Protein AF-A0A7S3C774-F1 (afdb_monomer_lite)

Organism: NCBI:txid1461544

Structure (mmCIF, N/CA/C/O backbone):
data_AF-A0A7S3C774-F1
#
_entry.id   AF-A0A7S3C774-F1
#
loop_
_atom_site.group_PDB
_atom_site.id
_atom_site.type_symbol
_atom_site.label_atom_id
_atom_site.label_alt_id
_atom_site.label_comp_id
_atom_site.label_asym_id
_atom_site.label_entity_id
_atom_site.label_seq_id
_atom_site.pdbx_PDB_ins_code
_atom_site.Cartn_x
_atom_site.Cartn_y
_atom_site.Cartn_z
_atom_site.occupancy
_atom_site.B_iso_or_equiv
_atom_site.auth_seq_id
_atom_site.auth_comp_id
_atom_site.auth_asym_id
_atom_site.auth_atom_id
_atom_site.pdbx_PDB_model_num
ATOM 1 N N . GLU A 1 1 ? -32.177 -2.829 21.509 1.00 73.19 1 GLU A N 1
ATOM 2 C CA . GLU A 1 1 ? -30.701 -2.875 21.520 1.00 73.19 1 GLU A CA 1
ATOM 3 C C . GLU A 1 1 ? -30.193 -2.362 20.182 1.00 73.19 1 GLU A C 1
ATOM 5 O O . GLU A 1 1 ? -30.913 -2.465 19.191 1.00 73.19 1 GLU A O 1
ATOM 10 N N . GLY A 1 2 ? -29.038 -1.709 20.169 1.00 85.75 2 GLY A N 1
ATOM 11 C CA . GLY A 1 2 ? -28.475 -1.094 18.972 1.00 85.75 2 GLY A CA 1
ATOM 12 C C . GLY A 1 2 ? -27.171 -0.373 19.284 1.00 85.75 2 GLY A C 1
ATOM 13 O O . GLY A 1 2 ? -26.769 -0.289 20.444 1.00 85.75 2 GLY A O 1
ATOM 14 N N . VAL A 1 3 ? -26.530 0.157 18.249 1.00 88.88 3 VAL A N 1
ATOM 15 C CA . VAL A 1 3 ? -25.290 0.930 18.369 1.00 88.88 3 VAL A CA 1
ATOM 16 C C . VAL A 1 3 ? -25.594 2.401 18.141 1.00 88.88 3 VAL A C 1
ATOM 18 O O . VAL A 1 3 ? -26.302 2.757 17.196 1.00 88.88 3 VAL A O 1
ATOM 21 N N . VAL A 1 4 ? -25.047 3.255 19.003 1.00 90.19 4 VAL A N 1
ATOM 22 C CA . VAL A 1 4 ? -25.060 4.705 18.801 1.00 90.19 4 VAL A CA 1
ATOM 23 C C . VAL A 1 4 ? -23.953 5.053 17.815 1.00 90.19 4 VAL A C 1
ATOM 25 O O . VAL A 1 4 ? -22.785 4.756 18.057 1.00 90.19 4 VAL A O 1
ATOM 28 N N . VAL A 1 5 ? -24.319 5.669 16.696 1.00 88.88 5 VAL A N 1
ATOM 29 C CA . VAL A 1 5 ? -23.384 6.118 15.664 1.00 88.88 5 VAL A CA 1
ATOM 30 C C . VAL A 1 5 ? -23.546 7.614 15.427 1.00 88.88 5 VAL A C 1
ATOM 32 O O . VA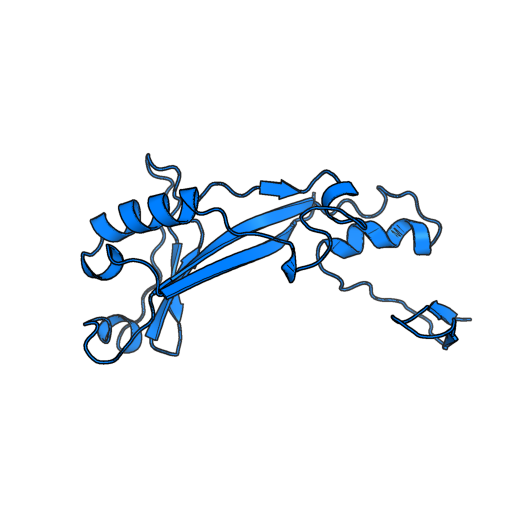L A 1 5 ? -24.647 8.157 15.511 1.00 88.88 5 VAL A O 1
ATOM 35 N N . ARG A 1 6 ? -22.448 8.281 15.073 1.00 89.12 6 ARG A N 1
ATOM 36 C CA . ARG A 1 6 ? -22.456 9.650 14.551 1.00 89.12 6 ARG A CA 1
ATOM 37 C C . ARG A 1 6 ? -21.789 9.640 13.185 1.00 89.12 6 ARG A C 1
ATOM 39 O O . ARG A 1 6 ? -20.605 9.334 13.077 1.00 89.12 6 ARG A O 1
ATOM 46 N N . LEU A 1 7 ? -22.554 9.949 12.143 1.00 83.06 7 LEU A N 1
ATOM 47 C CA . LEU A 1 7 ? -22.007 10.091 10.795 1.00 83.06 7 LEU A CA 1
ATOM 48 C C . LEU A 1 7 ? -21.356 11.474 10.632 1.00 83.06 7 LEU A C 1
ATOM 50 O O . LEU A 1 7 ? -21.753 12.417 11.322 1.00 83.06 7 LEU A O 1
ATOM 54 N N . PRO A 1 8 ? -20.376 11.631 9.721 1.00 79.69 8 PRO A N 1
ATOM 55 C CA . PRO A 1 8 ? -19.760 12.927 9.458 1.00 79.69 8 PRO A CA 1
ATOM 56 C C . PRO A 1 8 ? -20.808 14.008 9.152 1.00 79.69 8 PRO A C 1
ATOM 58 O O . PRO A 1 8 ? -21.614 13.854 8.237 1.00 79.69 8 PRO A O 1
ATOM 61 N N . GLY A 1 9 ? -20.793 15.098 9.927 1.00 82.94 9 GLY A N 1
ATOM 62 C CA . GLY A 1 9 ? -21.715 16.230 9.764 1.00 82.94 9 GLY A CA 1
ATOM 63 C C . GLY A 1 9 ? -23.166 15.975 10.197 1.00 82.94 9 GLY A C 1
ATOM 64 O O . GLY A 1 9 ? -24.016 16.815 9.916 1.00 82.94 9 GLY A O 1
ATOM 65 N N . GLY A 1 10 ? -23.456 14.845 10.848 1.00 84.88 10 GLY A N 1
ATOM 66 C CA . GLY A 1 10 ? -24.790 14.497 11.339 1.00 84.88 10 GLY A CA 1
ATOM 67 C C . GLY A 1 10 ? -24.892 14.447 12.863 1.00 84.88 10 GLY A C 1
ATOM 68 O O . GLY A 1 10 ? -23.887 14.420 13.579 1.00 84.88 10 GLY A O 1
ATOM 69 N N . ASP A 1 11 ? -26.132 14.390 13.343 1.00 91.12 11 ASP A N 1
ATOM 70 C CA . ASP A 1 11 ? -26.444 14.131 14.747 1.00 91.12 11 ASP A CA 1
ATOM 71 C C . ASP A 1 11 ? -26.207 12.657 15.113 1.00 91.12 11 ASP A C 1
ATOM 73 O O . ASP A 1 11 ? -26.096 11.776 14.252 1.00 91.12 11 ASP A O 1
ATOM 77 N N . GLU A 1 12 ? -26.126 12.378 16.414 1.00 92.50 12 GLU A N 1
ATOM 78 C CA . GLU A 1 12 ? -26.111 10.999 16.903 1.00 92.50 12 GLU A CA 1
ATOM 79 C C . GLU A 1 12 ? -27.427 10.295 16.577 1.00 92.50 12 GLU A C 1
ATOM 81 O O . GLU A 1 12 ? -28.517 10.832 16.775 1.00 92.50 12 GLU A O 1
ATOM 86 N N . THR A 1 13 ? -27.323 9.056 16.108 1.00 92.25 13 THR A N 1
ATOM 87 C CA . THR A 1 13 ? -28.471 8.199 15.831 1.00 92.25 13 THR A CA 1
ATOM 88 C C . THR A 1 13 ? -28.213 6.784 16.326 1.00 92.25 13 THR A C 1
ATOM 90 O O . THR A 1 13 ? -27.074 6.326 16.398 1.00 92.25 13 THR A O 1
ATOM 93 N N . THR A 1 14 ? -29.274 6.075 16.702 1.00 92.81 14 THR A N 1
ATOM 94 C CA . THR A 1 14 ? -29.184 4.671 17.109 1.00 92.81 14 THR A CA 1
ATOM 95 C C . THR A 1 14 ? -29.591 3.776 15.951 1.00 92.81 14 THR A C 1
ATOM 97 O O . THR A 1 14 ? -30.722 3.847 15.472 1.00 92.81 14 THR A O 1
ATOM 100 N N . ILE A 1 15 ? -28.686 2.890 15.540 1.00 92.12 15 ILE A N 1
ATOM 101 C CA . ILE A 1 15 ? -28.973 1.848 14.555 1.00 92.12 15 ILE A CA 1
ATOM 102 C C . ILE A 1 15 ? -29.292 0.556 15.307 1.00 92.12 15 ILE A C 1
ATOM 104 O O . ILE A 1 15 ? -28.433 -0.021 15.978 1.00 92.12 15 ILE A O 1
ATOM 108 N N . GLY A 1 16 ? -30.543 0.102 15.199 1.00 94.44 16 GLY A N 1
ATOM 109 C CA . GLY A 1 16 ? -30.968 -1.189 15.739 1.00 94.44 16 GLY A CA 1
ATOM 110 C C . GLY A 1 16 ? -30.260 -2.337 15.020 1.00 94.44 16 GLY A C 1
ATOM 111 O O . GLY A 1 16 ? -30.338 -2.442 13.798 1.00 94.44 16 GLY A O 1
ATOM 112 N N . CYS A 1 17 ? -29.561 -3.180 15.774 1.00 93.25 17 CYS A N 1
ATOM 113 C CA . CYS A 1 17 ? -28.817 -4.328 15.260 1.00 93.25 17 CYS A CA 1
ATOM 114 C C . CYS A 1 17 ? -28.591 -5.362 16.371 1.00 93.25 17 CYS A C 1
ATOM 116 O O . CYS A 1 17 ? -28.649 -5.028 17.555 1.00 93.25 17 CYS A O 1
ATOM 118 N N . THR A 1 18 ? -28.355 -6.613 15.973 1.00 93.81 18 THR A N 1
ATOM 119 C CA . THR A 1 18 ? -27.929 -7.707 16.865 1.00 93.81 18 THR A CA 1
ATOM 120 C C . THR A 1 18 ? -26.414 -7.878 16.857 1.00 93.81 18 THR A C 1
ATOM 122 O O . THR A 1 18 ? -25.825 -8.197 17.883 1.00 93.81 18 THR A O 1
ATOM 125 N N . ASP A 1 19 ? -25.790 -7.622 15.706 1.00 93.12 19 ASP A N 1
ATOM 126 C CA . ASP A 1 19 ? -24.377 -7.868 15.442 1.00 93.12 19 ASP A CA 1
ATOM 127 C C . ASP A 1 19 ? -23.750 -6.666 14.731 1.00 93.12 19 ASP A C 1
ATOM 129 O O . ASP A 1 19 ? -24.407 -5.963 13.956 1.00 93.12 19 ASP A O 1
ATOM 133 N N . VAL A 1 20 ? -22.454 -6.452 14.969 1.00 91.94 20 VAL A N 1
ATOM 134 C CA . VAL A 1 20 ? -21.679 -5.347 14.391 1.00 91.94 20 VAL A CA 1
ATOM 135 C C . VAL A 1 20 ? -20.415 -5.900 13.749 1.00 91.94 20 VAL A C 1
ATOM 137 O O . VAL A 1 20 ? -19.604 -6.541 14.413 1.00 91.94 20 VAL A O 1
ATOM 140 N N . LEU A 1 21 ? -20.221 -5.613 12.460 1.00 92.62 21 LEU A N 1
ATOM 141 C CA . LEU A 1 21 ? -18.994 -5.932 11.732 1.00 92.62 21 LEU A CA 1
ATOM 142 C C . LEU A 1 21 ? -18.175 -4.660 11.501 1.00 92.62 21 LEU A C 1
ATOM 144 O O . LEU A 1 21 ? -18.614 -3.751 10.797 1.00 92.62 21 LEU A O 1
ATOM 148 N N . VAL A 1 22 ? -16.952 -4.623 12.032 1.00 92.19 22 VAL A N 1
ATOM 149 C CA . VAL A 1 22 ? -16.005 -3.525 11.797 1.00 92.19 22 VAL A CA 1
ATOM 150 C C . VAL A 1 22 ? -15.034 -3.902 10.676 1.00 92.19 22 VAL A C 1
ATOM 152 O O . VAL A 1 22 ? -14.010 -4.547 10.900 1.00 92.19 22 VAL A O 1
ATOM 155 N N . ALA A 1 23 ? -15.350 -3.474 9.454 1.00 93.06 23 ALA A N 1
ATOM 156 C CA . ALA A 1 23 ? -14.578 -3.764 8.241 1.00 93.06 23 ALA A CA 1
ATOM 157 C C . ALA A 1 23 ? -13.788 -2.543 7.722 1.00 93.06 23 ALA A C 1
ATOM 159 O O . ALA A 1 23 ? -13.702 -2.310 6.519 1.00 93.06 23 ALA A O 1
ATOM 160 N N . ALA A 1 24 ? -13.201 -1.753 8.624 1.00 92.25 24 ALA A N 1
ATOM 161 C CA . ALA A 1 24 ? -12.464 -0.529 8.299 1.00 92.25 24 ALA A CA 1
ATOM 162 C C . ALA A 1 24 ? -10.968 -0.772 7.997 1.00 92.25 24 ALA A C 1
ATOM 164 O O . ALA A 1 24 ? -10.146 0.131 8.130 1.00 92.25 24 ALA A O 1
ATOM 165 N N . GLY A 1 25 ? -10.579 -1.992 7.610 1.00 93.06 25 GLY A N 1
ATOM 166 C CA . GLY A 1 25 ? -9.181 -2.341 7.342 1.00 93.06 25 GLY A CA 1
ATOM 167 C C . GLY A 1 25 ? -8.285 -2.142 8.570 1.00 93.06 25 GLY A C 1
ATOM 168 O O . GLY A 1 25 ? -8.618 -2.578 9.668 1.00 93.06 25 GLY A O 1
ATOM 169 N N . VAL A 1 26 ? -7.139 -1.476 8.397 1.00 94.19 26 VAL A N 1
ATOM 170 C CA . VAL A 1 26 ? -6.216 -1.190 9.513 1.00 94.19 26 VAL A CA 1
ATOM 171 C C . VAL A 1 26 ? -6.843 -0.272 10.575 1.00 94.19 26 VAL A C 1
ATOM 173 O O . VAL A 1 26 ? -6.574 -0.428 11.768 1.00 94.19 26 VAL A O 1
ATOM 176 N N . TRP A 1 27 ? -7.739 0.635 10.170 1.00 94.31 27 TRP A N 1
ATOM 177 C CA . TRP A 1 27 ? -8.427 1.557 11.079 1.00 94.31 27 TRP A CA 1
ATOM 178 C C . TRP A 1 27 ? -9.432 0.856 11.988 1.00 94.31 27 TRP A C 1
ATOM 180 O O . TRP A 1 27 ? -9.832 1.435 12.996 1.00 94.31 27 TRP A O 1
ATOM 190 N N . SER A 1 28 ? -9.781 -0.408 11.709 1.00 92.88 28 SER A N 1
ATOM 191 C CA . SER A 1 28 ? -10.537 -1.223 12.659 1.00 92.88 28 SER A CA 1
ATOM 192 C C . SER A 1 28 ? -9.852 -1.251 14.027 1.00 92.88 28 SER A C 1
ATOM 194 O O . SER A 1 28 ? -10.549 -1.228 15.032 1.00 92.88 28 SER A O 1
ATOM 196 N N . SER A 1 29 ? -8.515 -1.198 14.099 1.00 91.00 29 SER A N 1
ATOM 197 C CA . SER A 1 29 ? -7.777 -1.155 15.372 1.00 91.00 29 SER A CA 1
ATOM 198 C C . SER A 1 29 ? -8.237 -0.025 16.312 1.00 91.00 29 SER A C 1
ATOM 200 O O . SER A 1 29 ? -8.273 -0.227 17.524 1.00 91.00 29 SER A O 1
ATOM 202 N N . LEU A 1 30 ? -8.665 1.124 15.780 1.00 92.69 30 LEU A N 1
ATOM 203 C CA . LEU A 1 30 ? -9.091 2.297 16.556 1.00 92.69 30 LEU A CA 1
ATOM 204 C C . LEU A 1 30 ? -10.484 2.161 17.180 1.00 92.69 30 LEU A C 1
ATOM 206 O O . LEU A 1 30 ? -10.886 2.998 17.983 1.00 92.69 30 LEU A O 1
ATOM 210 N N . MET A 1 31 ? -11.244 1.139 16.793 1.00 92.06 31 MET A N 1
ATOM 211 C CA . MET A 1 31 ? -12.655 1.021 17.150 1.00 92.06 31 MET A CA 1
ATOM 212 C C . MET A 1 31 ? -12.884 0.263 18.465 1.00 92.06 31 MET A C 1
ATOM 214 O O . MET A 1 31 ? -13.975 0.348 19.015 1.00 92.06 31 MET A O 1
ATOM 218 N N . ALA A 1 32 ? -11.881 -0.426 19.020 1.00 91.56 32 ALA A N 1
ATOM 219 C CA . ALA A 1 32 ? -12.038 -1.194 20.262 1.00 91.56 32 ALA A CA 1
ATOM 220 C C . ALA A 1 32 ? -12.608 -0.369 21.448 1.00 91.56 32 ALA A C 1
ATOM 222 O O . ALA A 1 32 ? -13.565 -0.836 22.076 1.00 91.56 32 ALA A O 1
ATOM 223 N N . PRO A 1 33 ? -12.148 0.874 21.716 1.00 91.50 33 PRO A N 1
ATOM 224 C CA . PRO A 1 33 ? -12.708 1.700 22.791 1.00 91.50 33 PRO A CA 1
ATOM 225 C C . PRO A 1 33 ? -14.190 2.050 22.615 1.00 91.50 33 PRO A C 1
ATOM 227 O O . PRO A 1 33 ? -14.899 2.203 23.607 1.00 91.50 33 PRO A O 1
ATOM 230 N N . TYR A 1 34 ? -14.691 2.113 21.374 1.00 89.19 34 TYR A N 1
ATOM 231 C CA . TYR A 1 34 ? -16.113 2.365 21.095 1.00 89.19 34 TYR A CA 1
ATOM 232 C C . TYR A 1 34 ? -17.017 1.229 21.595 1.00 89.19 34 TYR A C 1
ATOM 234 O O . TYR A 1 34 ? -18.204 1.444 21.821 1.00 89.19 34 TYR A O 1
ATOM 242 N N . PHE A 1 35 ? -16.452 0.039 21.813 1.00 90.12 35 PHE A N 1
ATOM 243 C CA . PHE A 1 35 ? -17.143 -1.123 22.374 1.00 90.12 35 PHE A CA 1
ATOM 244 C C . PHE A 1 35 ? -16.787 -1.369 23.850 1.00 90.12 35 PHE A C 1
ATOM 246 O O . PHE A 1 35 ? -17.057 -2.447 24.374 1.00 90.12 35 PHE A O 1
ATOM 253 N N . GLY A 1 36 ? -16.161 -0.397 24.527 1.00 91.31 36 GLY A N 1
ATOM 254 C CA . GLY A 1 36 ? -15.730 -0.535 25.922 1.00 91.31 36 GLY A CA 1
ATOM 255 C C . GLY A 1 36 ? -14.577 -1.525 26.123 1.00 91.31 36 GLY A C 1
ATOM 256 O O . GLY A 1 36 ? -14.353 -1.988 27.241 1.00 91.31 36 GLY A O 1
ATOM 257 N N . LEU A 1 37 ? -13.857 -1.871 25.052 1.00 92.94 37 LEU A N 1
ATOM 258 C CA . LEU A 1 37 ? -12.699 -2.758 25.103 1.00 92.94 37 LEU A CA 1
ATOM 259 C C . LEU A 1 37 ? -11.397 -1.952 25.265 1.00 92.94 37 LEU A C 1
ATOM 261 O O . LEU A 1 37 ? -11.336 -0.792 24.848 1.00 92.94 37 LEU A O 1
ATOM 265 N N . PRO A 1 38 ? -10.328 -2.556 25.819 1.00 92.69 38 PRO A N 1
ATOM 266 C CA . PRO A 1 38 ? -8.997 -1.952 25.816 1.00 92.69 38 PRO A CA 1
ATOM 267 C C . PRO A 1 38 ? -8.525 -1.619 24.396 1.00 92.69 38 PRO A C 1
ATOM 269 O O . PRO A 1 38 ? -8.809 -2.361 23.456 1.00 92.69 38 PRO A O 1
ATOM 272 N N . GLU A 1 39 ? -7.737 -0.552 24.234 1.00 87.56 39 GLU A N 1
ATOM 273 C CA . GLU A 1 39 ? -7.229 -0.132 22.917 1.00 87.56 39 GLU A CA 1
ATOM 274 C C . GLU A 1 39 ? -6.493 -1.263 22.185 1.00 87.56 39 GLU A C 1
ATOM 276 O O . GLU A 1 39 ? -6.678 -1.465 20.988 1.00 87.56 39 GLU A O 1
ATOM 281 N N . ASN A 1 40 ? -5.710 -2.063 22.904 1.00 87.06 40 ASN A N 1
ATOM 282 C CA . ASN A 1 40 ? -4.943 -3.174 22.345 1.00 87.06 40 ASN A CA 1
ATOM 283 C C . ASN A 1 40 ? -5.760 -4.456 22.096 1.00 87.06 40 ASN A C 1
ATOM 285 O O . ASN A 1 40 ? -5.175 -5.451 21.672 1.00 87.06 40 ASN A O 1
ATOM 289 N N . ALA A 1 41 ? -7.079 -4.457 22.326 1.00 90.94 41 ALA A N 1
ATOM 290 C CA . ALA A 1 41 ? -7.913 -5.649 22.155 1.00 90.94 41 ALA A CA 1
ATOM 291 C C . ALA A 1 41 ? -7.924 -6.164 20.709 1.00 90.94 41 ALA A C 1
ATOM 293 O O . ALA A 1 41 ? -8.043 -7.368 20.491 1.00 90.94 41 ALA A O 1
ATOM 294 N N . TRP A 1 42 ? -7.777 -5.267 19.726 1.00 90.31 42 TRP A N 1
ATOM 295 C CA . TRP A 1 42 ? -7.692 -5.602 18.300 1.00 90.31 42 TRP A CA 1
ATOM 296 C C . TRP A 1 42 ? -6.298 -5.242 17.762 1.00 90.31 42 TRP A C 1
ATOM 298 O O . TRP A 1 42 ? -6.110 -4.140 17.230 1.00 90.31 42 TRP A O 1
ATOM 308 N N . PRO A 1 43 ? -5.291 -6.118 17.955 1.00 87.56 43 PRO A N 1
ATOM 309 C CA . PRO A 1 43 ? -3.892 -5.851 17.618 1.00 87.56 43 PRO A CA 1
ATOM 310 C C . PRO A 1 43 ? -3.630 -6.024 16.114 1.00 87.56 43 PRO A C 1
ATOM 312 O O . PRO A 1 43 ? -2.972 -6.962 15.687 1.00 87.56 43 PRO A O 1
ATOM 315 N N . ILE A 1 44 ? -4.184 -5.134 15.294 1.00 91.31 44 ILE A N 1
ATOM 316 C CA . ILE A 1 44 ? -3.935 -5.112 13.849 1.00 91.31 44 ILE A CA 1
ATOM 317 C C . ILE A 1 44 ? -2.776 -4.152 13.576 1.00 91.31 44 ILE A C 1
ATOM 319 O O . ILE A 1 44 ? -2.883 -2.969 13.898 1.00 91.31 44 ILE A O 1
ATOM 323 N N . THR A 1 45 ? -1.715 -4.638 12.936 1.00 92.50 45 THR A N 1
ATOM 324 C CA . THR A 1 45 ? -0.607 -3.799 12.460 1.00 92.50 45 THR A CA 1
ATOM 325 C C . THR A 1 45 ? -0.882 -3.345 11.033 1.00 92.50 45 THR A C 1
ATOM 327 O O . THR A 1 45 ? -1.290 -4.136 10.184 1.00 92.50 45 THR A O 1
ATOM 330 N N . GLY A 1 46 ? -0.668 -2.065 10.732 1.00 95.06 46 GLY A N 1
ATOM 331 C CA . GLY A 1 46 ? -0.701 -1.588 9.352 1.00 95.06 46 GLY A CA 1
ATOM 332 C C . GLY A 1 46 ? 0.610 -1.872 8.639 1.00 95.06 46 GLY A C 1
ATOM 333 O O . GLY A 1 46 ? 1.672 -1.696 9.217 1.00 95.06 46 GLY A O 1
ATOM 334 N N . ILE A 1 47 ? 0.562 -2.251 7.367 1.00 95.50 47 ILE A N 1
ATOM 335 C CA . ILE A 1 47 ? 1.752 -2.272 6.511 1.00 95.50 47 ILE A CA 1
ATOM 336 C C . ILE A 1 47 ? 1.502 -1.314 5.358 1.00 95.50 47 ILE A C 1
ATOM 338 O O . ILE A 1 47 ? 0.660 -1.580 4.495 1.00 95.50 47 ILE A O 1
ATOM 342 N N . LYS A 1 48 ? 2.205 -0.180 5.373 1.00 95.81 48 LYS A N 1
ATOM 343 C CA . LYS A 1 48 ? 2.186 0.812 4.302 1.00 95.81 48 LYS A CA 1
ATOM 344 C C . LYS A 1 48 ? 3.196 0.410 3.232 1.00 95.81 48 LYS A C 1
ATOM 346 O O . LYS A 1 48 ? 4.378 0.236 3.524 1.00 95.81 48 LYS A O 1
ATOM 351 N N . SER A 1 49 ? 2.742 0.317 1.987 1.00 95.56 49 SER A N 1
ATOM 352 C CA . SER A 1 49 ? 3.569 -0.092 0.852 1.00 95.56 49 SER A CA 1
ATOM 353 C C . SER A 1 49 ? 3.336 0.820 -0.348 1.00 95.56 49 SER A C 1
ATOM 355 O O . SER A 1 49 ? 2.205 1.195 -0.662 1.00 95.56 49 SER A O 1
ATOM 357 N N . THR A 1 50 ? 4.422 1.161 -1.036 1.00 97.00 50 THR A N 1
ATOM 358 C CA . THR A 1 50 ? 4.382 1.896 -2.307 1.00 97.00 50 THR A CA 1
ATOM 359 C C . THR A 1 50 ? 4.249 0.904 -3.455 1.00 97.00 50 THR A C 1
ATOM 361 O O . THR A 1 50 ? 4.738 -0.219 -3.362 1.00 97.00 50 THR A O 1
ATOM 364 N N . HIS A 1 51 ? 3.595 1.308 -4.536 1.00 97.19 51 HIS A N 1
ATOM 365 C CA . HIS A 1 51 ? 3.525 0.542 -5.775 1.00 97.19 51 HIS A CA 1
ATOM 366 C C . HIS A 1 51 ? 3.572 1.479 -6.977 1.00 97.19 51 HIS A C 1
ATOM 368 O O . HIS A 1 51 ? 3.339 2.685 -6.855 1.00 97.19 51 HIS A O 1
ATOM 374 N N . VAL A 1 52 ? 3.853 0.917 -8.147 1.00 97.44 52 VAL A N 1
ATOM 375 C CA . VAL A 1 52 ? 3.914 1.671 -9.400 1.00 97.44 52 VAL A CA 1
ATOM 376 C C . VAL A 1 52 ? 3.138 0.959 -10.498 1.00 97.44 52 VAL A C 1
ATOM 378 O O . VAL A 1 52 ? 2.924 -0.252 -10.428 1.00 97.44 52 VAL A O 1
ATOM 381 N N . ILE A 1 53 ? 2.686 1.712 -11.497 1.00 95.81 53 ILE A N 1
ATOM 382 C CA . ILE A 1 53 ? 2.064 1.154 -12.697 1.00 95.81 53 ILE A CA 1
ATOM 383 C C . ILE A 1 53 ? 2.737 1.752 -13.918 1.00 95.81 53 ILE A C 1
ATOM 385 O O . ILE A 1 53 ? 2.790 2.975 -14.057 1.00 95.81 53 ILE A O 1
ATOM 389 N N . TRP A 1 54 ? 3.178 0.859 -14.798 1.00 93.75 54 TRP A N 1
ATOM 390 C CA . TRP A 1 54 ? 3.567 1.175 -16.158 1.00 93.75 54 TRP A CA 1
ATOM 391 C C . TRP A 1 54 ? 2.374 0.972 -17.091 1.00 93.75 54 TRP A C 1
ATOM 393 O O . TRP A 1 54 ? 1.946 -0.162 -17.313 1.00 93.75 54 TRP A O 1
ATOM 403 N N . LYS A 1 55 ? 1.800 2.056 -17.611 1.00 90.44 55 LYS A N 1
ATOM 404 C CA . LYS A 1 55 ? 0.613 1.994 -18.470 1.00 90.44 55 LYS A CA 1
ATOM 405 C C . LYS A 1 55 ? 0.942 1.429 -19.843 1.00 90.44 55 LYS A C 1
ATOM 407 O O . LYS A 1 55 ? 1.984 1.734 -20.421 1.00 90.44 55 LYS A O 1
ATOM 412 N N . ASN A 1 56 ? 0.046 0.626 -20.399 1.00 84.12 56 ASN A N 1
ATOM 413 C CA . ASN A 1 56 ? 0.191 0.170 -21.777 1.00 84.12 56 ASN A CA 1
ATOM 414 C C . ASN A 1 56 ? -0.465 1.166 -22.739 1.00 84.12 56 ASN A C 1
ATOM 416 O O . ASN A 1 56 ? -1.596 0.985 -23.187 1.00 84.12 56 ASN A O 1
ATOM 420 N N . GLU A 1 57 ? 0.244 2.258 -23.024 1.00 80.62 57 GLU A N 1
ATOM 421 C CA . GLU A 1 57 ? -0.178 3.225 -24.037 1.00 80.62 57 GLU A CA 1
ATOM 422 C C . GLU A 1 57 ? 0.142 2.711 -25.449 1.00 80.62 57 GLU A C 1
ATOM 424 O O . GLU A 1 57 ? 1.090 1.945 -25.657 1.00 80.62 57 GLU A O 1
ATOM 429 N N . SER A 1 58 ? -0.648 3.134 -26.441 1.00 69.25 58 SER A N 1
ATOM 430 C CA . SER A 1 58 ? -0.420 2.764 -27.843 1.00 69.25 58 SER A CA 1
ATOM 431 C C . SER A 1 58 ? 0.989 3.167 -28.286 1.00 69.25 58 SER A C 1
ATOM 433 O O . SER A 1 58 ? 1.377 4.324 -28.153 1.00 69.25 58 SER A O 1
ATOM 435 N N . GLY A 1 59 ? 1.753 2.214 -28.823 1.00 66.25 59 GLY A N 1
ATOM 436 C CA . GLY A 1 59 ? 3.138 2.448 -29.245 1.00 66.25 59 GLY A CA 1
ATOM 437 C C . GLY A 1 59 ? 4.185 2.349 -28.127 1.00 66.25 59 GLY A C 1
ATOM 438 O O . GLY A 1 59 ? 5.365 2.538 -28.406 1.00 66.25 59 GLY A O 1
ATOM 439 N N . SER A 1 60 ? 3.800 1.993 -26.894 1.00 70.44 60 SER A N 1
ATOM 440 C CA . SER A 1 60 ? 4.739 1.754 -25.782 1.00 70.44 60 SER A CA 1
ATOM 441 C C . SER A 1 60 ? 5.601 0.494 -25.951 1.00 70.44 60 SER A C 1
ATOM 443 O O . SER A 1 60 ? 6.538 0.278 -25.185 1.00 70.44 60 SER A O 1
ATOM 445 N N . GLY A 1 61 ? 5.280 -0.366 -26.927 1.00 69.62 61 GLY A N 1
ATOM 446 C CA . GLY A 1 61 ? 5.945 -1.657 -27.127 1.00 69.62 61 GLY A CA 1
ATOM 447 C C . GLY A 1 61 ? 5.597 -2.705 -26.064 1.00 69.62 61 GLY A C 1
ATOM 448 O O . GLY A 1 61 ? 6.214 -3.767 -26.038 1.00 69.62 61 GLY A O 1
ATOM 449 N N . ARG A 1 62 ? 4.612 -2.430 -25.193 1.00 74.81 62 ARG A N 1
ATOM 450 C CA . ARG A 1 62 ? 4.160 -3.320 -24.108 1.00 74.81 62 ARG A CA 1
ATOM 451 C C . ARG A 1 62 ? 2.955 -4.188 -24.497 1.00 74.81 62 ARG A C 1
ATOM 453 O O . ARG A 1 62 ? 2.391 -4.859 -23.641 1.00 74.81 62 ARG A O 1
ATOM 460 N N . ASP A 1 63 ? 2.587 -4.242 -25.780 1.00 79.75 63 ASP A N 1
ATOM 461 C CA . ASP A 1 63 ? 1.493 -5.092 -26.285 1.00 79.75 63 ASP A CA 1
ATOM 462 C C . ASP A 1 63 ? 1.673 -6.574 -25.920 1.00 79.75 63 ASP A C 1
ATOM 464 O O . ASP A 1 63 ? 0.701 -7.245 -25.583 1.00 79.75 63 ASP A O 1
ATOM 468 N N . ALA A 1 64 ? 2.919 -7.053 -25.855 1.00 78.94 64 ALA A N 1
ATOM 469 C CA . ALA A 1 64 ? 3.227 -8.414 -25.417 1.00 78.94 64 ALA A CA 1
ATOM 470 C C . ALA A 1 64 ? 2.742 -8.721 -23.985 1.00 78.94 64 ALA A C 1
ATOM 472 O O . ALA A 1 64 ? 2.346 -9.847 -23.715 1.00 78.94 64 ALA A O 1
ATOM 473 N N . ILE A 1 65 ? 2.709 -7.728 -23.083 1.00 81.75 65 ILE A N 1
ATOM 474 C CA . ILE A 1 65 ? 2.197 -7.892 -21.708 1.00 81.75 65 ILE A CA 1
ATOM 475 C C . ILE A 1 65 ? 0.693 -8.186 -21.722 1.00 81.75 65 ILE A C 1
ATOM 477 O O . ILE A 1 65 ? 0.199 -8.926 -20.875 1.00 81.75 65 ILE A O 1
ATOM 481 N N . ARG A 1 66 ? -0.038 -7.604 -22.680 1.00 80.44 66 ARG A N 1
ATOM 482 C CA . ARG A 1 66 ? -1.472 -7.850 -22.869 1.00 80.44 66 ARG A CA 1
ATOM 483 C C . ARG A 1 66 ? -1.719 -9.203 -23.530 1.00 80.44 66 ARG A C 1
ATOM 485 O O . ARG A 1 66 ? -2.642 -9.905 -23.128 1.00 80.44 66 ARG A O 1
ATOM 492 N N . ASP A 1 67 ? -0.940 -9.522 -24.558 1.00 84.12 67 ASP A N 1
ATOM 493 C CA . ASP A 1 67 ? -1.221 -10.654 -25.439 1.00 84.12 67 ASP A CA 1
ATOM 494 C C . ASP A 1 67 ? -0.733 -11.995 -24.851 1.00 84.12 67 ASP A C 1
ATOM 496 O O . ASP A 1 67 ? -1.351 -13.025 -25.115 1.00 84.12 67 ASP A O 1
ATOM 500 N N . ASP A 1 68 ? 0.316 -11.985 -24.016 1.00 86.69 68 ASP A N 1
ATOM 501 C CA . ASP A 1 68 ? 0.841 -13.165 -23.309 1.00 86.69 68 ASP A CA 1
ATOM 502 C C . ASP A 1 68 ? 1.334 -12.804 -21.884 1.00 86.69 68 ASP A C 1
ATOM 504 O O . ASP A 1 68 ? 2.533 -12.628 -21.641 1.00 86.69 68 ASP A O 1
ATOM 508 N N . PRO A 1 69 ? 0.415 -12.605 -20.919 1.00 88.19 69 PRO A N 1
ATOM 509 C CA . PRO A 1 69 ? 0.765 -12.123 -19.589 1.00 88.19 69 PRO A CA 1
ATOM 510 C C . PRO A 1 69 ? 1.440 -13.202 -18.732 1.00 88.19 69 PRO A C 1
ATOM 512 O O . PRO A 1 69 ? 0.860 -14.251 -18.452 1.00 88.19 69 PRO A O 1
ATOM 515 N N . ALA A 1 70 ? 2.611 -12.879 -18.179 1.00 90.00 70 ALA A N 1
ATOM 516 C CA . ALA A 1 70 ? 3.247 -13.648 -17.113 1.00 90.00 70 ALA A CA 1
ATOM 517 C C . ALA A 1 70 ? 3.604 -12.753 -15.919 1.00 90.00 70 ALA A C 1
ATOM 519 O O . ALA A 1 70 ? 4.160 -11.666 -16.083 1.00 90.00 70 ALA A O 1
ATOM 520 N N . ALA A 1 71 ? 3.299 -13.224 -14.708 1.00 94.12 71 ALA A N 1
ATOM 521 C CA . ALA A 1 71 ? 3.782 -12.589 -13.488 1.00 94.12 71 ALA A CA 1
ATOM 522 C C . ALA A 1 71 ? 5.253 -12.958 -13.247 1.00 94.12 71 ALA A C 1
ATOM 524 O O . ALA A 1 71 ? 5.665 -14.094 -13.496 1.00 94.12 71 ALA A O 1
ATOM 525 N N . LEU A 1 72 ? 6.036 -12.005 -12.745 1.00 93.06 72 LEU A N 1
ATOM 526 C CA . LEU A 1 72 ? 7.457 -12.186 -12.454 1.00 93.06 72 LEU A CA 1
ATOM 527 C C . LEU A 1 72 ? 7.729 -11.857 -10.991 1.00 93.06 72 LEU A C 1
ATOM 529 O O . LEU A 1 72 ? 7.313 -10.810 -10.504 1.00 93.06 72 LEU A O 1
ATOM 533 N N . PHE A 1 73 ? 8.456 -12.747 -10.319 1.00 94.88 73 PHE A N 1
ATOM 534 C CA . PHE A 1 73 ? 8.809 -12.628 -8.908 1.00 94.88 73 PHE A CA 1
ATOM 535 C C . PHE A 1 73 ? 10.319 -12.775 -8.765 1.00 94.88 73 PHE A C 1
ATOM 537 O O . PHE A 1 73 ? 10.881 -13.828 -9.075 1.00 94.88 73 PHE A O 1
ATOM 544 N N . CYS A 1 74 ? 10.971 -11.722 -8.292 1.00 92.81 74 CYS A N 1
ATOM 545 C CA . CYS A 1 74 ? 12.385 -11.740 -7.958 1.00 92.81 74 CYS A CA 1
ATOM 546 C C . CYS A 1 74 ? 12.569 -11.853 -6.445 1.00 92.81 74 CYS A C 1
ATOM 548 O O . CYS A 1 74 ? 11.864 -11.209 -5.668 1.00 92.81 74 CYS A O 1
ATOM 550 N N . ALA A 1 75 ? 13.577 -12.624 -6.032 1.00 92.25 75 ALA A N 1
ATOM 551 C CA . ALA A 1 75 ? 14.099 -12.525 -4.676 1.00 92.25 75 ALA A CA 1
ATOM 552 C C . ALA A 1 75 ? 14.609 -11.100 -4.402 1.00 92.25 75 ALA A C 1
ATOM 554 O O . ALA A 1 75 ? 14.866 -10.334 -5.336 1.00 92.25 75 ALA A O 1
ATOM 555 N N . GLU A 1 76 ? 14.767 -10.759 -3.123 1.00 92.62 76 GLU A N 1
ATOM 556 C CA . GLU A 1 76 ? 15.310 -9.458 -2.745 1.00 92.62 76 GLU A CA 1
ATOM 557 C C . GLU A 1 76 ? 16.704 -9.248 -3.352 1.00 92.62 76 GLU A C 1
ATOM 559 O O . GLU A 1 76 ? 17.596 -10.089 -3.220 1.00 92.62 76 GLU A O 1
ATOM 564 N N . GLU A 1 77 ? 16.874 -8.126 -4.047 1.00 91.12 77 GLU A N 1
ATOM 565 C CA . GLU A 1 77 ? 18.124 -7.736 -4.697 1.00 91.12 77 GLU A CA 1
ATOM 566 C C . GLU A 1 77 ? 18.797 -6.541 -3.978 1.00 91.12 77 GLU A C 1
ATOM 568 O O . GLU A 1 77 ? 18.187 -5.942 -3.092 1.00 91.12 77 GLU A O 1
ATOM 573 N N . PRO A 1 78 ? 20.053 -6.166 -4.304 1.00 92.44 78 PRO A N 1
ATOM 574 C CA . PRO A 1 78 ? 20.814 -5.141 -3.575 1.00 92.44 78 PRO A CA 1
ATOM 575 C C . PRO A 1 78 ? 20.192 -3.736 -3.441 1.00 92.44 78 PRO A C 1
ATOM 577 O O . PRO A 1 78 ? 20.607 -2.991 -2.555 1.00 92.44 78 PRO A O 1
ATOM 580 N N . ASN A 1 79 ? 19.223 -3.333 -4.273 1.00 89.81 79 ASN A N 1
ATOM 581 C CA . ASN A 1 79 ? 18.444 -2.103 -4.061 1.00 89.81 79 ASN A CA 1
ATOM 582 C C . ASN A 1 79 ? 17.281 -2.303 -3.055 1.00 89.81 79 ASN A C 1
ATOM 584 O O . ASN A 1 79 ? 16.453 -1.400 -2.871 1.00 89.81 79 ASN A O 1
ATOM 588 N N . GLY A 1 80 ? 17.211 -3.455 -2.380 1.00 91.12 80 GLY A N 1
ATOM 589 C CA . GLY A 1 80 ? 16.203 -3.811 -1.378 1.00 91.12 80 GLY A CA 1
ATOM 590 C C . GLY A 1 80 ? 14.825 -4.069 -1.983 1.00 91.12 80 GLY A C 1
ATOM 591 O O . GLY A 1 80 ? 13.813 -3.817 -1.334 1.00 91.12 80 GLY A O 1
ATOM 592 N N . THR A 1 81 ? 14.770 -4.447 -3.260 1.00 92.56 81 THR A N 1
ATOM 593 C CA . THR A 1 81 ? 13.529 -4.706 -3.998 1.00 92.56 81 THR A CA 1
ATOM 594 C C . THR A 1 81 ? 13.336 -6.212 -4.098 1.00 92.56 81 THR A C 1
ATOM 596 O O . THR A 1 81 ? 14.218 -6.905 -4.587 1.00 92.56 81 THR A O 1
ATOM 599 N N . HIS A 1 82 ? 12.182 -6.730 -3.699 1.00 93.50 82 HIS A N 1
ATOM 600 C CA . HIS A 1 82 ? 11.759 -8.099 -4.002 1.00 93.50 82 HIS A CA 1
ATOM 601 C C . HIS A 1 82 ? 10.712 -7.992 -5.107 1.00 93.50 82 HIS A C 1
ATOM 603 O O . HIS A 1 82 ? 9.514 -8.056 -4.867 1.00 93.50 82 HIS A O 1
ATOM 609 N N . LEU A 1 83 ? 11.184 -7.617 -6.299 1.00 93.50 83 LEU A N 1
ATOM 610 C CA . LEU A 1 83 ? 10.338 -7.075 -7.359 1.00 93.50 83 LEU A CA 1
ATOM 611 C C . LEU A 1 83 ? 9.270 -8.087 -7.791 1.00 93.50 83 LEU A C 1
ATOM 613 O O . LEU A 1 83 ? 9.600 -9.164 -8.289 1.00 93.50 83 LEU A O 1
ATOM 617 N N . GLU A 1 84 ? 8.003 -7.701 -7.659 1.00 96.00 84 GLU A N 1
ATOM 618 C CA . GLU A 1 84 ? 6.858 -8.478 -8.120 1.00 96.00 84 GLU A CA 1
ATOM 619 C C . GLU A 1 84 ? 6.127 -7.695 -9.213 1.00 96.00 84 GLU A C 1
ATOM 621 O O . GLU A 1 84 ? 5.588 -6.614 -8.964 1.00 96.00 84 GLU A O 1
ATOM 626 N N . LEU A 1 85 ? 6.114 -8.227 -10.433 1.00 94.81 85 LEU A N 1
ATOM 627 C CA . LEU A 1 85 ? 5.480 -7.613 -11.598 1.00 94.81 85 LEU A CA 1
ATOM 628 C C . LEU A 1 85 ? 4.227 -8.401 -11.985 1.00 94.81 85 LEU A C 1
ATOM 630 O O . LEU A 1 85 ? 4.288 -9.612 -12.197 1.00 94.81 85 LEU A O 1
ATOM 634 N N . TYR A 1 86 ? 3.107 -7.697 -12.131 1.00 95.44 86 TYR A N 1
ATOM 635 C CA . TYR A 1 86 ? 1.796 -8.257 -12.438 1.00 95.44 86 TYR A CA 1
ATOM 636 C C . TYR A 1 86 ? 1.209 -7.581 -13.677 1.00 95.44 86 TYR A C 1
ATOM 638 O O . TYR A 1 86 ? 0.798 -6.414 -13.614 1.00 95.44 86 TYR A O 1
ATOM 646 N N . PRO A 1 87 ? 1.123 -8.300 -14.803 1.00 93.38 87 PRO A N 1
ATOM 647 C CA . PRO A 1 87 ? 0.306 -7.881 -15.930 1.00 93.38 87 PRO A CA 1
ATOM 648 C C . PRO A 1 87 ? -1.157 -7.740 -15.504 1.00 93.38 87 PRO A C 1
ATOM 650 O O . PRO A 1 87 ? -1.729 -8.629 -14.870 1.00 93.38 87 PRO A O 1
ATOM 653 N N . ARG A 1 88 ? -1.781 -6.619 -15.851 1.00 91.81 88 ARG A N 1
ATOM 654 C CA . ARG A 1 88 ? -3.206 -6.368 -15.633 1.00 91.81 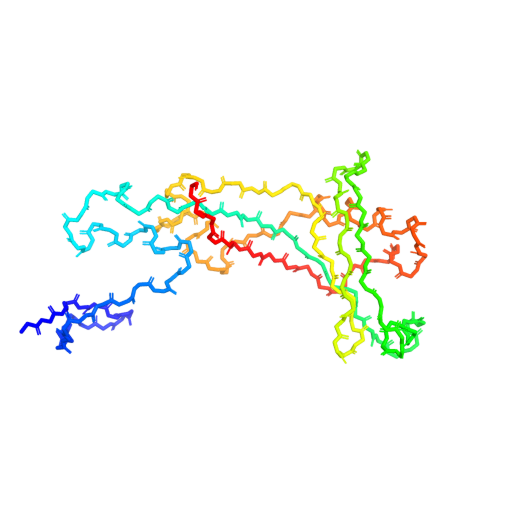88 ARG A CA 1
ATOM 655 C C . ARG A 1 88 ? -3.994 -6.721 -16.889 1.00 91.81 88 ARG A C 1
ATOM 657 O O . ARG A 1 88 ? -3.470 -6.709 -17.997 1.00 91.81 88 ARG A O 1
ATOM 664 N N . SER A 1 89 ? -5.294 -6.967 -16.732 1.00 85.94 89 SER A N 1
ATOM 665 C CA . SER A 1 89 ? -6.187 -7.330 -17.845 1.00 85.94 89 SER A CA 1
ATOM 666 C C . SER A 1 89 ? -6.307 -6.261 -18.939 1.00 85.94 89 SER A C 1
ATOM 668 O O . SER A 1 89 ? -6.711 -6.572 -20.054 1.00 85.94 89 SER A O 1
ATOM 670 N N . ASN A 1 90 ? -5.957 -5.008 -18.640 1.00 85.62 90 ASN A N 1
ATOM 671 C CA . ASN A 1 90 ? -5.895 -3.913 -19.608 1.00 85.62 90 ASN A CA 1
ATOM 672 C C . ASN A 1 90 ? -4.506 -3.752 -20.263 1.00 85.62 90 ASN A C 1
ATOM 674 O O . ASN A 1 90 ? -4.308 -2.821 -21.036 1.00 85.62 90 ASN A O 1
ATOM 678 N N . GLY A 1 91 ? -3.554 -4.636 -19.957 1.00 87.25 91 GLY A N 1
ATOM 679 C CA . GLY A 1 91 ? -2.180 -4.601 -20.454 1.00 87.25 91 GLY A CA 1
ATOM 680 C C . GLY A 1 91 ? -1.213 -3.763 -19.615 1.00 87.25 91 GLY A C 1
ATOM 681 O O . GLY A 1 91 ? -0.011 -3.854 -19.845 1.00 87.25 91 GLY A O 1
ATOM 682 N N . ASP A 1 92 ? -1.694 -2.978 -18.646 1.00 92.38 92 ASP A N 1
ATOM 683 C CA . ASP A 1 92 ? -0.814 -2.249 -17.728 1.00 92.38 92 ASP A CA 1
ATOM 684 C C . ASP A 1 92 ? 0.039 -3.226 -16.913 1.00 92.38 92 ASP A C 1
ATOM 686 O O . ASP A 1 92 ? -0.418 -4.306 -16.538 1.00 92.38 92 ASP A O 1
ATOM 690 N N . LEU A 1 93 ? 1.251 -2.818 -16.552 1.00 93.94 93 LEU A N 1
ATOM 691 C CA . LEU A 1 93 ? 2.106 -3.583 -15.657 1.00 93.94 93 LEU A CA 1
ATOM 692 C C . LEU A 1 93 ? 2.110 -2.941 -14.273 1.00 93.94 93 LEU A C 1
ATOM 694 O O . LEU A 1 93 ? 2.640 -1.848 -14.082 1.00 93.94 93 LEU A O 1
ATOM 698 N N . TYR A 1 94 ? 1.517 -3.624 -13.301 1.00 96.00 94 TYR A N 1
ATOM 699 C CA . TYR A 1 94 ? 1.582 -3.248 -11.895 1.00 96.00 94 TYR A CA 1
ATOM 700 C C . TYR A 1 94 ? 2.833 -3.838 -11.257 1.00 96.00 94 TYR A C 1
ATOM 702 O O . TYR A 1 94 ? 3.143 -5.004 -11.490 1.00 96.00 94 TYR A O 1
ATOM 710 N N . ALA A 1 95 ? 3.519 -3.068 -10.420 1.00 96.06 95 ALA A N 1
ATOM 711 C CA . ALA A 1 95 ? 4.588 -3.596 -9.591 1.00 96.06 95 ALA A CA 1
ATOM 712 C C . ALA A 1 95 ? 4.343 -3.336 -8.113 1.00 96.06 95 ALA A C 1
ATOM 714 O O . ALA A 1 95 ? 4.171 -2.189 -7.686 1.00 96.06 95 ALA A O 1
ATOM 715 N N . CYS A 1 96 ? 4.402 -4.415 -7.338 1.00 91.88 96 CYS A N 1
ATOM 716 C CA . CYS A 1 96 ? 4.546 -4.374 -5.893 1.00 91.88 96 CYS A CA 1
ATOM 717 C C . CYS A 1 96 ? 5.813 -5.122 -5.471 1.00 91.88 96 CYS A C 1
ATOM 719 O O . CYS A 1 96 ? 6.673 -5.434 -6.292 1.00 91.88 96 CYS A O 1
ATOM 721 N N . GLY A 1 97 ? 6.024 -5.254 -4.166 1.00 86.00 97 GLY A N 1
ATOM 722 C CA . GLY A 1 97 ? 7.295 -5.752 -3.649 1.00 86.00 97 GLY A CA 1
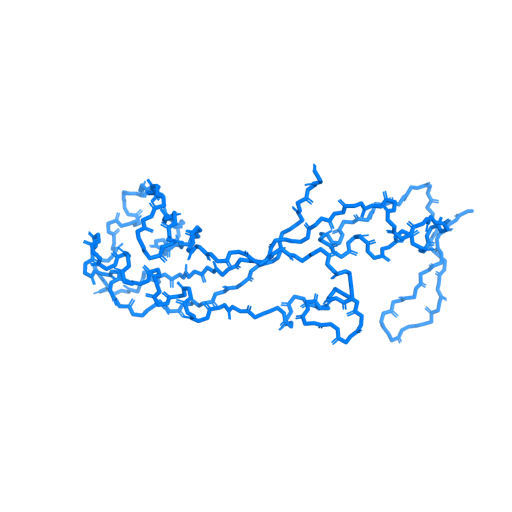ATOM 723 C C . GLY A 1 97 ? 8.474 -4.811 -3.920 1.00 86.00 97 GLY A C 1
ATOM 724 O O . GLY A 1 97 ? 9.636 -5.208 -3.982 1.00 86.00 97 GLY A O 1
ATOM 725 N N . ILE A 1 98 ? 8.207 -3.510 -4.061 1.00 94.00 98 ILE A N 1
ATOM 726 C CA . ILE A 1 98 ? 9.265 -2.538 -4.340 1.00 94.00 98 ILE A CA 1
ATOM 727 C C . ILE A 1 98 ? 10.098 -2.163 -3.109 1.00 94.00 98 ILE A C 1
ATOM 729 O O . ILE A 1 98 ? 10.823 -1.176 -3.157 1.00 94.00 98 ILE A O 1
ATOM 733 N N . GLY A 1 99 ? 10.018 -2.935 -2.021 1.00 91.56 99 GLY A N 1
ATOM 734 C CA . GLY A 1 99 ? 10.793 -2.752 -0.792 1.00 91.56 99 GLY A CA 1
ATOM 735 C C . GLY A 1 99 ? 10.364 -1.568 0.076 1.00 91.56 99 GLY A C 1
ATOM 736 O O . GLY A 1 99 ? 9.565 -0.726 -0.335 1.00 91.56 99 GLY A O 1
ATOM 737 N N . GLY A 1 100 ? 10.925 -1.500 1.288 1.00 91.50 100 GLY A N 1
ATOM 738 C CA . GLY A 1 100 ? 10.744 -0.369 2.209 1.00 91.50 100 GLY A CA 1
ATOM 739 C C . GLY A 1 100 ? 9.339 -0.240 2.800 1.00 91.50 100 GLY A C 1
ATOM 740 O O . GLY A 1 100 ? 8.873 0.874 3.021 1.00 91.50 100 GLY A O 1
ATOM 741 N N . SER A 1 101 ? 8.640 -1.360 3.018 1.00 92.06 101 SER A N 1
ATOM 742 C CA . SER A 1 101 ? 7.330 -1.313 3.674 1.00 92.06 101 SER A CA 1
ATOM 743 C C . SER A 1 101 ? 7.456 -0.776 5.103 1.00 92.06 101 SER A C 1
ATOM 745 O O . SER A 1 101 ? 8.342 -1.179 5.853 1.00 92.06 101 SER A O 1
ATOM 747 N N . ASP A 1 102 ? 6.555 0.130 5.464 1.00 94.81 102 ASP A N 1
ATOM 748 C CA . ASP A 1 102 ? 6.528 0.836 6.746 1.00 94.81 102 ASP A CA 1
ATOM 749 C C . ASP A 1 102 ? 5.444 0.217 7.636 1.00 94.81 102 ASP A C 1
ATOM 751 O O . ASP A 1 102 ? 4.259 0.213 7.286 1.00 94.81 102 ASP A O 1
ATOM 755 N N . TYR A 1 103 ? 5.876 -0.354 8.760 1.00 94.69 103 TYR A N 1
ATOM 756 C CA . TYR A 1 103 ? 5.006 -0.993 9.739 1.00 94.69 103 TYR A CA 1
ATOM 757 C C . TYR A 1 103 ? 4.398 0.080 10.647 1.00 94.69 103 TYR A C 1
ATOM 759 O O . TYR A 1 103 ? 5.072 0.736 11.440 1.00 94.69 103 TYR A O 1
ATOM 767 N N . VAL A 1 104 ? 3.089 0.260 10.522 1.00 94.69 104 VAL A N 1
ATOM 768 C CA . VAL A 1 104 ? 2.286 1.211 11.287 1.00 94.69 104 VAL A CA 1
ATOM 769 C C . VAL A 1 104 ? 1.746 0.499 12.524 1.00 94.69 104 VAL A C 1
ATOM 771 O O . VAL A 1 104 ? 0.602 0.046 12.556 1.00 94.69 104 VAL A O 1
ATOM 774 N N . GLU A 1 105 ? 2.616 0.354 13.520 1.00 90.69 105 GLU A N 1
ATOM 775 C CA . GLU A 1 105 ? 2.282 -0.195 14.844 1.00 90.69 105 GLU A CA 1
ATOM 776 C C . GLU A 1 105 ? 1.775 0.894 15.799 1.00 90.69 105 GLU A C 1
ATOM 778 O O . GLU A 1 105 ? 0.897 0.658 16.631 1.00 90.69 105 GLU A O 1
ATOM 783 N N . ASP A 1 106 ? 2.304 2.111 15.651 1.00 91.94 106 ASP A N 1
ATOM 784 C CA . ASP A 1 106 ? 1.866 3.276 16.409 1.00 91.94 106 ASP A CA 1
ATOM 785 C C . ASP A 1 106 ? 0.487 3.750 15.925 1.00 91.94 106 ASP A C 1
ATOM 787 O O . ASP A 1 106 ? 0.334 4.333 14.849 1.00 91.94 106 ASP A O 1
ATOM 791 N N . ARG A 1 107 ? -0.529 3.522 16.761 1.00 90.38 107 ARG A N 1
ATOM 792 C CA . ARG A 1 107 ? -1.930 3.880 16.498 1.00 90.38 107 ARG A CA 1
ATOM 793 C C . ARG A 1 107 ? -2.149 5.380 16.344 1.00 90.38 107 ARG A C 1
ATOM 795 O O . ARG A 1 107 ? -3.095 5.768 15.662 1.00 90.38 107 ARG A O 1
ATOM 802 N N . THR A 1 108 ? -1.287 6.225 16.912 1.00 94.12 108 THR A N 1
ATOM 803 C CA . THR A 1 108 ? -1.406 7.685 16.761 1.00 94.12 108 THR A CA 1
ATOM 804 C C . THR A 1 108 ? -1.245 8.120 15.304 1.00 94.12 108 THR A C 1
ATOM 806 O O . THR A 1 108 ? -1.834 9.112 14.885 1.00 94.12 108 THR A O 1
ATOM 809 N N . ARG A 1 109 ? -0.546 7.322 14.486 1.00 96.25 109 ARG A N 1
ATOM 810 C CA . ARG A 1 109 ? -0.435 7.535 13.039 1.00 96.25 109 ARG A CA 1
ATOM 811 C C . ARG A 1 109 ? -1.754 7.320 12.302 1.00 96.25 109 ARG A C 1
ATOM 813 O O . ARG A 1 109 ? -1.971 7.952 11.273 1.00 96.25 109 ARG A O 1
ATOM 820 N N . LEU A 1 110 ? -2.614 6.433 12.804 1.00 95.31 110 LEU A N 1
ATOM 821 C CA . LEU A 1 110 ? -3.939 6.139 12.243 1.00 95.31 110 LEU A CA 1
ATOM 822 C C . LEU A 1 110 ? -5.038 7.040 12.827 1.00 95.31 110 LEU A C 1
ATOM 824 O O . LEU A 1 110 ? -6.103 7.152 12.228 1.00 95.31 110 LEU A O 1
ATOM 828 N N . ALA A 1 111 ? -4.806 7.629 14.000 1.00 93.88 111 ALA A N 1
ATOM 829 C CA . ALA A 1 111 ? -5.748 8.513 14.676 1.00 93.88 111 ALA A CA 1
ATOM 830 C C . ALA A 1 111 ? -5.813 9.908 14.026 1.00 93.88 111 ALA A C 1
ATOM 832 O O . ALA A 1 111 ? -5.021 1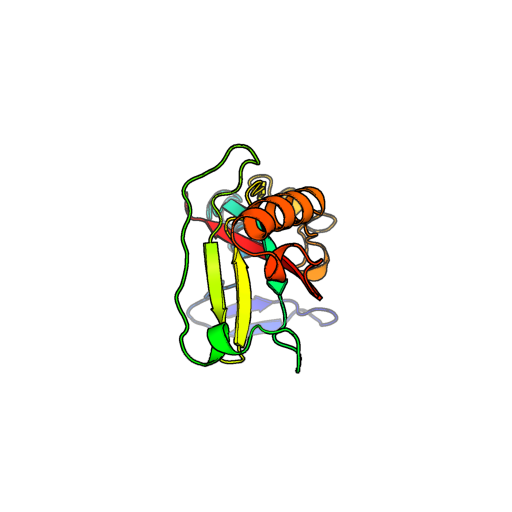0.241 13.141 1.00 93.88 111 ALA A O 1
ATOM 833 N N . GLU A 1 112 ? -6.760 10.732 14.485 1.00 94.00 112 GLU A N 1
ATOM 834 C CA . GLU A 1 112 ? -6.928 12.121 14.043 1.00 94.00 112 GLU A CA 1
ATOM 835 C C . GLU A 1 112 ? -5.605 12.900 14.122 1.00 94.00 112 GLU A C 1
ATOM 837 O O . GLU A 1 112 ? -4.913 12.889 15.140 1.00 94.00 112 GLU A O 1
ATOM 842 N N . GLY A 1 113 ? -5.227 13.561 13.024 1.00 95.69 113 GLY A N 1
ATOM 843 C CA . GLY A 1 113 ? -3.966 14.295 12.916 1.00 95.69 113 GLY A CA 1
ATOM 844 C C . GLY A 1 113 ? -2.767 13.458 12.456 1.00 95.69 113 GLY A C 1
ATOM 845 O O . GLY A 1 113 ? -1.788 14.045 11.984 1.00 95.69 113 GLY A O 1
ATOM 846 N N . GLY A 1 114 ? -2.851 12.126 12.498 1.00 97.12 114 GLY A N 1
ATOM 847 C CA . GLY A 1 114 ? -1.794 11.203 12.084 1.00 97.12 114 GLY A CA 1
ATOM 848 C C . GLY A 1 114 ? -1.492 11.209 10.578 1.00 97.12 114 GLY A C 1
ATOM 849 O O . GLY A 1 114 ? -2.295 11.631 9.743 1.00 97.12 114 GLY A O 1
ATOM 850 N N . ASP A 1 115 ? -0.307 10.738 10.179 1.00 96.69 115 ASP A N 1
ATOM 851 C CA . ASP A 1 115 ? 0.097 10.682 8.762 1.00 96.69 115 ASP A CA 1
ATOM 852 C C . ASP A 1 115 ? -0.655 9.606 7.955 1.00 96.69 115 ASP A C 1
ATOM 854 O O . ASP A 1 115 ? -0.709 9.678 6.728 1.00 96.69 115 ASP A O 1
ATOM 858 N N . CYS A 1 116 ? -1.288 8.656 8.642 1.00 96.75 116 CYS A N 1
ATOM 859 C CA . CYS A 1 116 ? -2.110 7.586 8.085 1.00 96.75 116 CYS A CA 1
ATOM 860 C C . CYS A 1 116 ? -3.585 7.678 8.528 1.00 96.75 116 CYS A C 1
ATOM 862 O O . CYS A 1 116 ? -4.314 6.698 8.413 1.00 96.75 116 CYS A O 1
ATOM 864 N N . GLU A 1 117 ? -4.041 8.839 9.011 1.00 95.50 117 GLU A N 1
ATOM 865 C CA . GLU A 1 117 ? -5.415 9.052 9.498 1.00 95.50 117 GLU A CA 1
ATOM 866 C C . GLU A 1 117 ? -6.484 8.676 8.460 1.00 95.50 117 GLU A C 1
ATOM 868 O O . GLU A 1 117 ? -7.489 8.051 8.779 1.00 95.50 117 GLU A O 1
ATOM 873 N N . THR A 1 118 ? -6.257 9.026 7.193 1.00 93.50 118 THR A N 1
ATOM 874 C CA . THR A 1 118 ? -7.155 8.691 6.081 1.00 93.50 118 THR A CA 1
ATOM 875 C C . THR A 1 118 ? -6.366 8.121 4.908 1.00 93.50 118 THR A C 1
ATOM 877 O O . THR A 1 118 ? -5.186 8.459 4.751 1.00 93.50 118 THR A O 1
ATOM 880 N N . PRO A 1 119 ? -6.999 7.337 4.011 1.00 92.75 119 PRO A N 1
ATOM 881 C CA . PRO A 1 119 ? -6.335 6.824 2.813 1.00 92.75 119 PRO A CA 1
ATOM 882 C C . PRO A 1 119 ? -5.627 7.910 1.985 1.00 92.75 119 PRO A C 1
ATOM 884 O O . PRO A 1 119 ? -4.534 7.687 1.479 1.00 92.75 119 PRO A O 1
ATOM 887 N N . SER A 1 120 ? -6.202 9.114 1.895 1.00 93.94 120 SER A N 1
ATOM 888 C CA . SER A 1 120 ? -5.625 10.255 1.166 1.00 93.94 120 SER A CA 1
ATOM 889 C C . SER A 1 120 ? -4.379 10.873 1.814 1.00 93.94 120 SER A C 1
ATOM 891 O O . SER A 1 120 ? -3.600 11.564 1.140 1.00 93.94 120 SER A O 1
ATOM 893 N N . ARG A 1 121 ? -4.193 10.674 3.124 1.00 95.56 121 ARG A N 1
ATOM 894 C CA . ARG A 1 121 ? -3.027 11.179 3.861 1.00 95.56 121 ARG A CA 1
ATOM 895 C C . ARG A 1 121 ? -1.823 10.258 3.732 1.00 95.56 121 ARG A C 1
ATOM 897 O O . ARG A 1 121 ? -0.708 10.770 3.695 1.00 95.56 121 ARG A O 1
ATOM 904 N N . VAL A 1 122 ? -2.048 8.960 3.533 1.00 96.19 122 VAL A N 1
ATOM 905 C CA . VAL A 1 122 ? -0.983 7.992 3.256 1.00 96.19 122 VAL A CA 1
ATOM 906 C C . VAL A 1 122 ? -0.225 8.419 1.993 1.00 96.19 122 VAL A C 1
ATOM 908 O O . VAL A 1 122 ? -0.830 8.684 0.953 1.00 96.19 122 VAL A O 1
ATOM 911 N N . LYS A 1 123 ? 1.108 8.518 2.080 1.00 96.50 123 LYS A N 1
ATOM 912 C CA . LYS A 1 123 ? 1.977 8.936 0.967 1.00 96.50 123 LYS A CA 1
ATOM 913 C C . LYS A 1 123 ? 2.918 7.823 0.532 1.00 96.50 123 LYS A C 1
ATOM 915 O O . LYS A 1 123 ? 3.450 7.088 1.362 1.00 96.50 123 LYS A O 1
ATOM 920 N N . ALA A 1 124 ? 3.118 7.749 -0.780 1.00 96.81 124 ALA A N 1
ATOM 921 C CA . ALA A 1 124 ? 4.112 6.899 -1.413 1.00 96.81 124 ALA A CA 1
ATOM 922 C C . ALA A 1 124 ? 5.536 7.342 -1.057 1.00 96.81 124 ALA A C 1
ATOM 924 O O . ALA A 1 124 ? 5.811 8.532 -0.894 1.00 96.81 124 ALA A O 1
ATOM 925 N N . ASP A 1 125 ? 6.447 6.377 -1.008 1.00 96.31 125 ASP A N 1
ATOM 926 C CA . ASP A 1 125 ? 7.875 6.610 -0.858 1.00 96.31 125 ASP A CA 1
ATOM 927 C C . ASP A 1 125 ? 8.540 6.698 -2.239 1.00 96.31 125 ASP A C 1
ATOM 929 O O . ASP A 1 125 ? 8.776 5.699 -2.925 1.00 96.31 125 ASP A O 1
ATOM 933 N N . VAL A 1 126 ? 8.871 7.925 -2.642 1.00 95.94 126 VAL A N 1
ATOM 934 C CA . VAL A 1 126 ? 9.513 8.223 -3.931 1.00 95.94 126 VAL A CA 1
ATOM 935 C C . VAL A 1 126 ? 10.897 7.573 -4.048 1.00 95.94 126 VAL A C 1
ATOM 937 O O . VAL A 1 126 ? 11.336 7.257 -5.155 1.00 95.94 126 VAL A O 1
ATOM 940 N N . SER A 1 127 ? 11.596 7.332 -2.934 1.00 95.75 127 SER A N 1
ATOM 941 C CA . SER A 1 127 ? 12.887 6.636 -2.971 1.00 95.75 127 SER A CA 1
ATOM 942 C C . SER A 1 127 ? 12.722 5.185 -3.433 1.00 95.75 127 SER A C 1
ATOM 944 O O . SER A 1 127 ? 13.535 4.691 -4.219 1.00 95.75 127 SER A O 1
ATOM 946 N N . ARG A 1 128 ? 11.620 4.532 -3.039 1.00 96.31 128 ARG A N 1
ATOM 947 C CA . ARG A 1 128 ? 11.295 3.160 -3.448 1.00 96.31 128 ARG A CA 1
ATOM 948 C C . ARG A 1 128 ? 10.827 3.072 -4.894 1.00 96.31 128 ARG A C 1
ATOM 950 O O . ARG A 1 128 ? 11.172 2.109 -5.568 1.00 96.31 128 ARG A O 1
ATOM 957 N N . VAL A 1 129 ? 10.146 4.098 -5.407 1.00 96.38 129 VAL A N 1
ATOM 958 C CA . VAL A 1 129 ? 9.820 4.211 -6.843 1.00 96.38 129 VAL A CA 1
ATOM 959 C C . VAL A 1 129 ? 11.092 4.184 -7.693 1.00 96.38 129 VAL A C 1
ATOM 961 O O . VAL A 1 129 ? 11.204 3.380 -8.616 1.00 96.38 129 VAL A O 1
ATOM 964 N N . LYS A 1 130 ? 12.096 4.992 -7.329 1.00 95.62 130 LYS A N 1
ATOM 965 C CA . LYS A 1 130 ? 13.382 5.042 -8.045 1.00 95.62 130 LYS A CA 1
ATOM 966 C C . LYS A 1 130 ? 14.149 3.721 -7.963 1.00 95.62 130 LYS A C 1
ATOM 968 O O . LYS A 1 130 ? 14.735 3.286 -8.953 1.00 95.62 130 LYS A O 1
ATOM 973 N N . ALA A 1 131 ? 14.146 3.070 -6.798 1.00 95.06 131 ALA A N 1
ATOM 974 C CA . ALA A 1 131 ? 14.763 1.753 -6.626 1.00 95.06 131 ALA A CA 1
ATOM 975 C C . ALA A 1 131 ? 14.086 0.683 -7.503 1.00 95.06 131 ALA A C 1
ATOM 977 O O . ALA A 1 131 ? 14.774 -0.107 -8.155 1.00 95.06 131 ALA A O 1
ATOM 978 N N . ALA A 1 132 ? 12.752 0.707 -7.580 1.00 94.69 132 ALA A N 1
ATOM 979 C CA . ALA A 1 132 ? 11.973 -0.183 -8.433 1.00 94.69 132 ALA A CA 1
ATOM 980 C C . ALA A 1 132 ? 12.279 0.030 -9.914 1.00 94.69 132 ALA A C 1
ATOM 982 O O . ALA A 1 132 ? 12.568 -0.931 -10.614 1.00 94.69 132 ALA A O 1
ATOM 983 N N . GLN A 1 133 ? 12.269 1.281 -10.377 1.00 95.62 133 GLN A N 1
ATOM 984 C CA . GLN A 1 133 ? 12.570 1.641 -11.764 1.00 95.62 133 GLN A CA 1
ATOM 985 C C . GLN A 1 133 ? 13.985 1.215 -12.160 1.00 95.62 133 GLN A C 1
ATOM 987 O O . GLN A 1 133 ? 14.186 0.647 -13.229 1.00 95.62 133 GLN A O 1
ATOM 992 N N . LYS A 1 134 ? 14.972 1.419 -11.278 1.00 95.19 134 LYS A N 1
ATOM 993 C CA . LYS A 1 134 ? 16.340 0.943 -11.508 1.00 95.19 134 LYS A CA 1
ATOM 994 C C . LYS A 1 134 ? 16.387 -0.581 -11.645 1.00 95.19 134 LYS A C 1
ATOM 996 O O . LYS A 1 134 ? 17.035 -1.083 -12.556 1.00 95.19 134 LYS A O 1
ATOM 1001 N N . SER A 1 135 ? 15.702 -1.307 -10.762 1.00 94.44 135 SER A N 1
ATOM 1002 C CA . SER A 1 135 ? 15.695 -2.776 -10.759 1.00 94.44 135 SER A CA 1
ATOM 1003 C C . SER A 1 135 ? 14.943 -3.350 -11.963 1.00 94.44 135 SER A C 1
ATOM 1005 O O . SER A 1 135 ? 15.453 -4.225 -12.658 1.00 94.44 135 SER A O 1
ATOM 1007 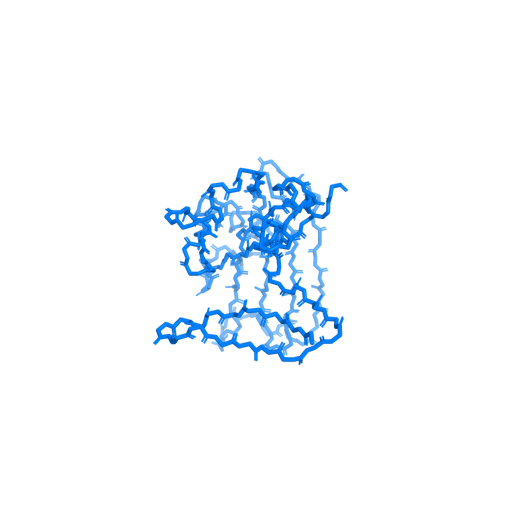N N . ALA A 1 136 ? 13.762 -2.815 -12.268 1.00 93.75 136 ALA A N 1
ATOM 1008 C CA . ALA A 1 136 ? 12.951 -3.216 -13.412 1.00 93.75 136 ALA A CA 1
ATOM 1009 C C . ALA A 1 136 ? 13.622 -2.847 -14.747 1.00 93.75 136 ALA A C 1
ATOM 1011 O O . ALA A 1 136 ? 13.574 -3.628 -15.696 1.00 93.75 136 ALA A O 1
ATOM 1012 N N . GLY A 1 137 ? 14.323 -1.711 -14.800 1.00 93.50 137 GLY A N 1
ATOM 1013 C CA . GLY A 1 137 ? 15.093 -1.267 -15.962 1.00 93.50 137 GLY A CA 1
ATOM 1014 C C . GLY A 1 137 ? 16.247 -2.198 -16.351 1.00 93.50 137 GLY A C 1
ATOM 1015 O O . GLY A 1 137 ? 16.636 -2.223 -17.516 1.00 93.50 137 GLY A O 1
ATOM 1016 N N . ILE A 1 138 ? 16.769 -2.996 -15.409 1.00 92.94 138 ILE A N 1
ATOM 1017 C CA . ILE A 1 138 ? 17.754 -4.052 -15.702 1.00 92.94 138 ILE A CA 1
ATOM 1018 C C . ILE A 1 138 ? 17.093 -5.222 -16.444 1.00 92.94 138 ILE A C 1
ATOM 1020 O O . ILE A 1 138 ? 17.716 -5.819 -17.319 1.00 92.94 138 ILE A O 1
ATOM 1024 N N . LEU A 1 139 ? 15.838 -5.543 -16.113 1.00 89.56 139 LEU A N 1
ATOM 1025 C CA . LEU A 1 139 ? 15.086 -6.625 -16.755 1.00 89.56 139 LEU A CA 1
ATOM 1026 C C . LEU A 1 139 ? 14.613 -6.235 -18.157 1.00 89.56 139 LEU A C 1
ATOM 1028 O O . LEU A 1 139 ? 14.597 -7.068 -19.060 1.00 89.56 139 LEU A O 1
ATOM 1032 N N . SER A 1 140 ? 14.206 -4.979 -18.342 1.00 88.75 140 SER A N 1
ATOM 1033 C CA . SER A 1 140 ? 13.738 -4.474 -19.629 1.00 88.75 140 SER A CA 1
ATOM 1034 C C . SER A 1 140 ? 13.892 -2.962 -19.730 1.00 88.75 140 SER A C 1
ATOM 1036 O O . SER A 1 140 ? 13.479 -2.219 -18.838 1.00 88.75 140 SER A O 1
ATOM 1038 N N . SER A 1 141 ? 14.384 -2.484 -20.875 1.00 87.44 141 SER A N 1
ATOM 1039 C CA . SER A 1 141 ? 14.465 -1.050 -21.177 1.00 87.44 141 SER A CA 1
ATOM 1040 C C . SER A 1 141 ? 13.096 -0.360 -21.174 1.00 87.44 141 SER A C 1
ATOM 1042 O O . SER A 1 141 ? 13.019 0.832 -20.883 1.00 87.44 141 SER A O 1
ATOM 1044 N N . LEU A 1 142 ? 12.006 -1.100 -21.416 1.00 84.19 142 LEU A N 1
ATOM 1045 C CA . LEU A 1 142 ? 10.635 -0.578 -21.354 1.00 84.19 142 LEU A CA 1
ATOM 1046 C C . LEU A 1 142 ? 10.205 -0.181 -19.934 1.00 84.19 142 LEU A C 1
ATOM 1048 O O . LEU A 1 142 ? 9.271 0.608 -19.783 1.00 84.19 142 LEU A O 1
ATOM 1052 N N . LEU A 1 143 ? 10.873 -0.723 -18.910 1.00 89.69 143 LEU A N 1
ATOM 1053 C CA . LEU A 1 143 ? 10.614 -0.457 -17.491 1.00 89.69 143 LEU A 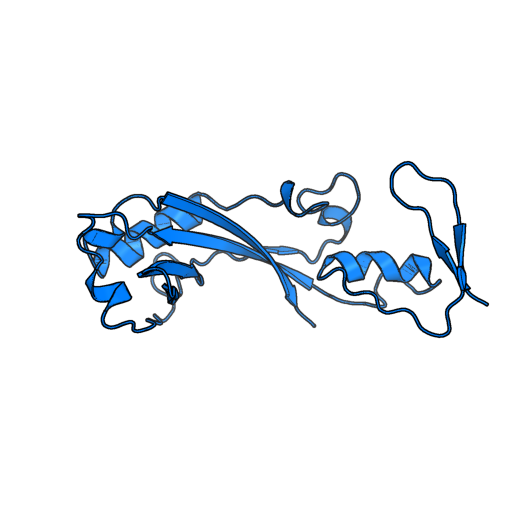CA 1
ATOM 1054 C C . LEU A 1 143 ? 11.643 0.498 -16.869 1.00 89.69 143 LEU A C 1
ATOM 1056 O O . LEU A 1 143 ? 11.529 0.853 -15.700 1.00 89.69 143 LEU A O 1
ATOM 1060 N N . ALA A 1 144 ? 12.635 0.939 -17.650 1.00 90.25 144 ALA A N 1
ATOM 1061 C CA . ALA A 1 144 ? 13.562 1.992 -17.240 1.00 90.25 144 ALA A CA 1
ATOM 1062 C C . ALA A 1 144 ? 12.909 3.387 -17.280 1.00 90.25 144 ALA A C 1
ATOM 1064 O O . ALA A 1 144 ? 13.395 4.317 -16.635 1.00 90.25 144 ALA A O 1
ATOM 1065 N N . ALA A 1 145 ? 11.817 3.544 -18.035 1.00 88.56 145 ALA A N 1
ATOM 1066 C CA . ALA A 1 145 ? 11.020 4.765 -18.054 1.00 88.56 145 ALA A CA 1
ATOM 1067 C C . ALA A 1 145 ? 10.298 4.990 -16.714 1.00 88.56 145 ALA A C 1
ATOM 1069 O O . ALA A 1 145 ? 9.963 4.035 -16.007 1.00 88.56 145 ALA A O 1
ATOM 1070 N N . GLU A 1 146 ? 10.043 6.258 -16.386 1.00 91.88 146 GLU A N 1
ATOM 1071 C CA . GLU A 1 146 ? 9.260 6.626 -15.203 1.00 91.88 146 GLU A CA 1
ATOM 1072 C C . GLU A 1 146 ? 7.868 5.974 -15.261 1.00 91.88 146 GLU A C 1
ATOM 1074 O O . GLU A 1 146 ? 7.226 6.011 -16.315 1.00 91.88 146 GLU A O 1
ATOM 1079 N N . PRO A 1 147 ? 7.385 5.379 -14.158 1.00 94.12 147 PRO A N 1
ATOM 1080 C CA . PRO A 1 147 ? 6.033 4.845 -14.106 1.00 94.12 147 PRO A CA 1
ATOM 1081 C C . PRO A 1 147 ? 4.994 5.969 -14.164 1.00 94.12 147 PRO A C 1
ATOM 1083 O O . PRO A 1 147 ? 5.109 6.993 -13.489 1.00 94.12 147 PRO A O 1
ATOM 1086 N N . GLU A 1 148 ? 3.931 5.755 -14.932 1.00 94.50 148 GLU A N 1
ATOM 1087 C CA . GLU A 1 148 ? 2.876 6.743 -15.167 1.00 94.50 148 GLU A CA 1
ATOM 1088 C C . GLU A 1 148 ? 1.920 6.871 -13.968 1.00 94.50 148 GLU A C 1
ATOM 1090 O O . GLU A 1 148 ? 1.146 7.827 -13.874 1.00 94.50 148 GLU A O 1
ATOM 1095 N N . HIS A 1 149 ? 1.949 5.915 -13.037 1.00 96.12 149 HIS A N 1
ATOM 1096 C CA . HIS A 1 149 ? 1.252 6.020 -11.762 1.00 96.12 149 HIS A CA 1
ATOM 1097 C C . HIS A 1 149 ? 2.137 5.554 -10.611 1.00 96.12 149 HIS A C 1
ATOM 1099 O O . HIS A 1 149 ? 2.723 4.473 -10.648 1.00 96.12 149 HIS A O 1
ATOM 1105 N N . VAL A 1 150 ? 2.148 6.358 -9.552 1.00 97.19 150 VAL A N 1
ATOM 1106 C CA . VAL A 1 150 ? 2.701 6.006 -8.249 1.00 97.19 150 VAL A CA 1
ATOM 1107 C C . VAL A 1 150 ? 1.544 5.966 -7.270 1.00 97.19 150 VAL A C 1
ATOM 1109 O O . VAL A 1 150 ? 0.817 6.950 -7.117 1.00 97.19 150 VAL A O 1
ATOM 1112 N N . GLY A 1 151 ? 1.389 4.831 -6.604 1.00 96.38 151 GLY A N 1
ATOM 1113 C CA . GLY A 1 151 ? 0.350 4.634 -5.614 1.00 96.38 151 GLY A CA 1
ATOM 1114 C C . GLY A 1 151 ? 0.913 4.157 -4.287 1.00 96.38 151 GLY A C 1
ATOM 1115 O O . GLY A 1 151 ? 2.079 3.782 -4.148 1.00 96.38 151 GLY A O 1
ATOM 1116 N N . VAL A 1 152 ? 0.052 4.188 -3.281 1.00 96.25 152 VAL A N 1
ATOM 1117 C CA . VAL A 1 152 ? 0.351 3.710 -1.938 1.00 96.25 152 VAL A CA 1
ATOM 1118 C C . VAL A 1 152 ? -0.871 3.000 -1.390 1.00 96.25 152 VAL A C 1
ATOM 1120 O O . VAL A 1 152 ? -2.006 3.381 -1.675 1.00 96.25 152 VAL A O 1
ATOM 1123 N N . CYS A 1 153 ? -0.643 1.948 -0.622 1.00 93.81 153 CYS A N 1
ATOM 1124 C CA . CYS A 1 153 ? -1.684 1.271 0.129 1.00 93.81 153 CYS A CA 1
ATOM 1125 C C . CYS A 1 153 ? -1.231 1.065 1.570 1.00 93.81 153 CYS A C 1
ATOM 1127 O O . CYS A 1 153 ? -0.037 1.047 1.867 1.00 93.81 153 CYS A O 1
ATOM 1129 N N . ILE A 1 154 ? -2.202 0.904 2.461 1.00 95.50 154 ILE A N 1
ATOM 1130 C CA . ILE A 1 154 ? -1.983 0.398 3.809 1.00 95.50 154 ILE A CA 1
ATOM 1131 C C . ILE A 1 154 ? -2.873 -0.825 3.982 1.00 95.50 154 ILE A C 1
ATOM 1133 O O . ILE A 1 154 ? -4.086 -0.753 3.776 1.00 95.50 154 ILE A O 1
ATOM 1137 N N . ARG A 1 155 ? -2.265 -1.971 4.286 1.00 93.50 155 ARG A N 1
ATOM 1138 C CA . ARG A 1 155 ? -2.988 -3.232 4.481 1.00 93.50 155 ARG A CA 1
ATOM 1139 C C . ARG A 1 155 ? -2.969 -3.638 5.952 1.00 93.50 155 ARG A C 1
ATOM 1141 O O . ARG A 1 155 ? -1.937 -3.452 6.599 1.00 93.50 155 ARG A O 1
ATOM 1148 N N . PRO A 1 156 ? -4.069 -4.192 6.484 1.00 93.62 156 PRO A N 1
ATOM 1149 C CA . PRO A 1 156 ? -4.049 -4.800 7.802 1.00 93.62 156 PRO A CA 1
ATOM 1150 C C . PRO A 1 156 ? -3.197 -6.074 7.767 1.00 93.62 156 PRO A C 1
ATOM 1152 O O . PRO A 1 156 ? -3.308 -6.887 6.848 1.00 93.62 156 PRO A O 1
ATOM 1155 N N . CYS A 1 157 ? -2.355 -6.246 8.775 1.00 90.81 157 CYS A N 1
ATOM 1156 C CA . CYS A 1 157 ? -1.611 -7.459 9.054 1.00 90.81 157 CYS A CA 1
ATOM 1157 C C . CYS A 1 157 ? -2.016 -7.947 10.450 1.00 90.81 157 CYS A C 1
ATOM 1159 O O . CYS A 1 157 ? -1.931 -7.162 11.401 1.00 90.81 157 CYS A O 1
ATOM 1161 N N . PRO A 1 158 ? -2.492 -9.196 10.590 1.00 79.62 158 PRO A N 1
ATOM 1162 C CA . PRO A 1 158 ? -2.653 -9.790 11.910 1.00 79.62 158 PRO A CA 1
ATOM 1163 C C . PRO A 1 158 ? -1.276 -9.928 12.599 1.00 79.62 158 PRO A C 1
ATOM 1165 O O . PRO A 1 158 ? -0.260 -9.913 11.892 1.00 79.62 158 PRO A O 1
ATOM 1168 N N . PRO A 1 159 ? -1.243 -10.032 13.940 1.00 69.44 159 PRO A N 1
ATOM 1169 C CA . PRO A 1 159 ? -0.017 -10.310 14.683 1.00 69.44 159 PRO A CA 1
ATOM 1170 C C . PRO A 1 159 ? 0.566 -11.689 14.368 1.00 69.44 159 PRO A C 1
ATOM 1172 O O . PRO A 1 159 ? -0.211 -12.593 13.976 1.00 69.44 159 PRO A O 1
#

Foldseek 3Di:
DFAWDDDVPGDIDTDDDDDDDDPPFQLSLCCQVSVVHPSCPQQWKKKKWKKFKADDDPPLPLVCCQVPNDWDFACQDPLRARWTWGQDNNSMIIITSLHDIDIRRPCVLCPPPHCNVDLVSRDHDVSSQQSNLVVVCVVDVSSVDRGPDMHMDMGIDGD

Secondary structure (DSSP, 8-state):
-EEEEE-TTS-EEEEE-S------GGGGGGGGGGGT--GGGS-PEEEEEEEEEE---TTSS-HHHHHS---EEPPP-TTS---EEEE-TTS-EEEE--S--EEE--GGGTSTTSTTSSTTT----HHHHHHHHHHHHHH-GGGSSPPSEEEEEEEEE--

pLDDT: mean 91.0, std 6.0, range [66.25, 97.44]

Radius of gyration: 20.17 Å; chains: 1; bounding box: 52×30×55 Å

Sequence (159 aa):
EGVVVRLPGGDETTIGCTDVLVAAGVWSSLMAPYFGLPENAWPITGIKSTHVIWKNESGSGRDAIRDDPAALFCAEEPNGTHLELYPRSNGDLYACGIGGSDYVEDRTRLAEGGDCETPSRVKADVSRVKAAQKSAGILSSLLAAEPEHVGVCIRPCPP